Protein AF-A0A1D2RTZ3-F1 (afdb_monomer)

Solvent-accessible surface area (backbone atoms only — not comparable to full-atom values): 9571 Å² total; per-residue (Å²): 126,42,39,32,40,36,34,43,36,70,57,51,52,51,51,52,56,57,44,65,54,88,55,97,66,39,80,35,36,53,31,36,35,37,26,45,77,47,86,47,98,62,50,27,42,38,37,53,75,48,77,46,76,57,56,79,88,31,53,46,87,47,96,88,44,51,57,41,78,30,72,63,42,56,52,51,53,44,52,51,31,48,73,68,62,33,23,44,27,45,35,37,57,49,98,46,76,50,77,42,76,82,49,75,63,55,56,57,52,47,68,64,55,50,68,56,48,38,81,53,28,59,85,38,50,28,32,38,39,37,27,24,77,78,33,64,36,41,35,36,32,35,61,89,77,72,47,78,40,70,47,74,40,79,42,76,46,63,102,79,88,88,82,96,79,89,87,85,136

Radius of gyration: 16.28 Å; Cα contacts (8 Å, |Δi|>4): 328; chains: 1; bounding box: 39×37×52 Å

Nearest PDB structures (foldseek):
  5cw5-assembly2_D  TM=5.870E-01  e=1.177E-06  Camponotus floridanus
  5cw3-assembly1_B  TM=5.572E-01  e=1.108E-06  Camponotus floridanus
  5cw5-assembly2_B  TM=5.490E-01  e=1.330E-06  Camponotus floridanus
  5cw3-assembly1_D  TM=5.905E-01  e=1.615E-05  Camponotus floridanus
  7uu3-assembly1_A  TM=2.946E-01  e=4.537E+00  Macaca mulatta

Secondary structure (DSSP, 8-state):
-EEEEEEEHHHHHHHHHHHT---SS-SS-EEEEEEEEE--SSEEEEEEEEEEEPPGGGBPP-SS-S--B-HHHHHHHHHHHHHH-S-EEEEEE-SSSS-----HHHHHHHHHHGGGGGGT-TTS-EEEEEE-SS-EEEEEE-TTT-SEEE-SEEEEE-S----------

Foldseek 3Di:
DAEEEEEAQVQVVVVVVLQPDDAPAAQTFKWKFWWAWDDDPPYIYTYTDHIGGDDNVQWDHDPVHNTDGHPVRLVVVLVVCLVVLEEMEMEIEDEADDEDDDDPVNVVVCLPRQVVSCVRNVQYKYWYWYHYPYYIWIWIQGNVVRDIDTRPYYDHHYPDDDDDDDDDD

pLDDT: mean 92.85, std 8.81, range [45.38, 98.62]

Mean predicted aligned error: 4.37 Å

Structure (mmCIF, N/CA/C/O backbone):
data_AF-A0A1D2RTZ3-F1
#
_entry.id   AF-A0A1D2RTZ3-F1
#
loop_
_atom_site.group_PDB
_atom_site.id
_atom_site.type_symbol
_atom_site.label_atom_id
_atom_site.label_alt_id
_atom_site.label_comp_id
_atom_site.label_asym_id
_atom_site.label_entity_id
_atom_site.label_seq_id
_atom_site.pdbx_PDB_ins_code
_atom_site.Cartn_x
_atom_site.Cartn_y
_atom_site.Cartn_z
_atom_site.occupancy
_atom_site.B_iso_or_equiv
_atom_site.auth_seq_id
_atom_site.auth_comp_id
_atom_site.auth_asym_id
_atom_site.auth_atom_id
_atom_site.pdbx_PDB_model_num
ATOM 1 N N . MET A 1 1 ? -3.602 9.010 18.315 1.00 81.94 1 MET A N 1
ATOM 2 C CA . MET A 1 1 ? -4.368 7.891 17.727 1.00 81.94 1 MET A CA 1
ATOM 3 C C . MET A 1 1 ? -3.376 6.908 17.139 1.00 81.94 1 MET A C 1
ATOM 5 O O . MET A 1 1 ? -2.560 7.340 16.333 1.00 81.94 1 MET A O 1
ATOM 9 N N . ASN A 1 2 ? -3.434 5.636 17.534 1.00 91.69 2 ASN A N 1
ATOM 10 C CA . ASN A 1 2 ? -2.535 4.600 17.017 1.00 91.69 2 ASN A CA 1
ATOM 11 C C . ASN A 1 2 ? -3.239 3.786 15.929 1.00 91.69 2 ASN A C 1
ATOM 13 O O . ASN A 1 2 ? -4.391 3.393 16.108 1.00 91.69 2 ASN A O 1
ATOM 17 N N . TYR A 1 3 ? -2.542 3.514 14.828 1.00 95.06 3 TYR A N 1
ATOM 18 C CA . TYR A 1 3 ? -3.060 2.708 13.725 1.00 95.06 3 TYR A CA 1
ATOM 19 C C . TYR A 1 3 ? -2.337 1.371 13.680 1.00 95.06 3 TYR A C 1
ATOM 21 O O . TYR A 1 3 ? -1.103 1.324 13.642 1.00 95.06 3 TYR A O 1
ATOM 29 N N . GLN A 1 4 ? -3.117 0.295 13.705 1.00 97.31 4 GLN A N 1
ATOM 30 C CA . GLN A 1 4 ? -2.630 -1.067 13.546 1.00 97.31 4 GLN A CA 1
ATOM 31 C C . GLN A 1 4 ? -3.123 -1.628 12.218 1.00 97.31 4 GLN A C 1
ATOM 33 O O . GLN A 1 4 ? -4.323 -1.606 11.957 1.00 97.31 4 GLN A O 1
ATOM 38 N N . PHE A 1 5 ? -2.215 -2.177 11.421 1.00 98.44 5 PHE A N 1
ATOM 39 C CA . PHE A 1 5 ? -2.544 -2.907 10.206 1.00 98.44 5 PHE A CA 1
ATOM 40 C C . PHE A 1 5 ? -2.523 -4.410 10.480 1.00 98.44 5 PHE A C 1
ATOM 42 O O . PHE A 1 5 ? -1.633 -4.912 11.170 1.00 98.44 5 PHE A O 1
ATOM 49 N N . ARG A 1 6 ? -3.518 -5.130 9.972 1.00 98.06 6 ARG A N 1
ATOM 50 C CA . ARG A 1 6 ? -3.616 -6.586 10.079 1.00 98.06 6 ARG A CA 1
ATOM 51 C C . ARG A 1 6 ? -3.882 -7.185 8.714 1.00 98.06 6 ARG A C 1
ATOM 53 O O . ARG A 1 6 ? -4.720 -6.671 7.978 1.00 98.06 6 ARG A O 1
ATOM 60 N N . ILE A 1 7 ? -3.209 -8.283 8.417 1.00 98.19 7 ILE A N 1
ATOM 61 C CA . ILE A 1 7 ? -3.354 -9.028 7.171 1.00 98.19 7 ILE A CA 1
ATOM 62 C C . ILE A 1 7 ? -3.364 -10.520 7.475 1.00 98.19 7 ILE A C 1
ATOM 64 O O . ILE A 1 7 ? -2.643 -10.970 8.359 1.00 98.19 7 ILE A O 1
ATOM 68 N N . ALA A 1 8 ? -4.216 -11.280 6.793 1.00 96.94 8 ALA A N 1
ATOM 69 C CA . ALA A 1 8 ? -4.179 -12.734 6.889 1.00 96.94 8 ALA A CA 1
ATOM 70 C C . ALA A 1 8 ? -2.899 -13.258 6.225 1.00 96.94 8 ALA A C 1
ATOM 72 O O . ALA A 1 8 ? -2.533 -12.777 5.155 1.00 96.94 8 ALA A O 1
ATOM 73 N N . GLU A 1 9 ? -2.259 -14.264 6.814 1.00 95.69 9 GLU A N 1
ATOM 74 C CA . GLU A 1 9 ? -1.017 -14.849 6.290 1.00 95.69 9 GLU A CA 1
ATOM 75 C C . GLU A 1 9 ? -1.168 -15.324 4.841 1.00 95.69 9 GLU A C 1
ATOM 77 O O . GLU A 1 9 ? -0.311 -15.042 4.012 1.00 95.69 9 GLU A O 1
ATOM 82 N N . GLY A 1 10 ? -2.306 -15.940 4.499 1.00 96.25 10 GLY A N 1
ATOM 83 C CA . GLY A 1 10 ? -2.593 -16.346 3.121 1.00 96.25 10 GLY A CA 1
ATOM 84 C C . GLY A 1 10 ? -2.677 -15.171 2.138 1.00 96.25 10 GLY A C 1
ATOM 85 O O . GLY A 1 10 ? -2.181 -15.274 1.020 1.00 96.25 10 GLY A O 1
ATOM 86 N N . LEU A 1 11 ? -3.246 -14.031 2.557 1.00 97.94 11 LEU A N 1
ATOM 87 C CA . LEU A 1 11 ? -3.282 -12.823 1.725 1.00 97.94 11 LEU A CA 1
ATOM 88 C C . LEU A 1 11 ? -1.887 -12.202 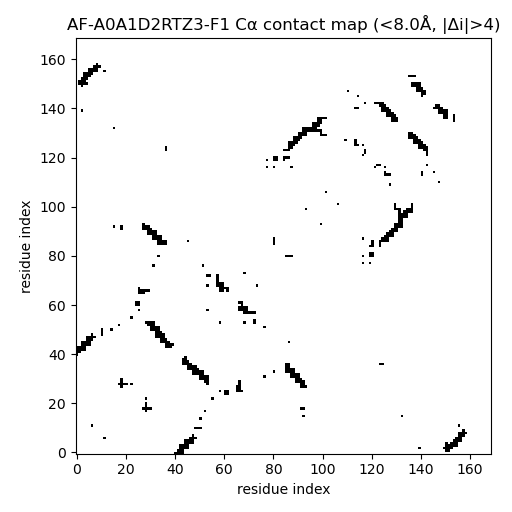1.610 1.00 97.94 11 LEU A C 1
ATOM 90 O O . LEU A 1 11 ? -1.492 -11.801 0.524 1.00 97.94 11 LEU A O 1
ATOM 94 N N . LEU A 1 12 ? -1.121 -12.160 2.703 1.00 98.25 12 LEU A N 1
ATOM 95 C CA . LEU A 1 12 ? 0.255 -11.669 2.680 1.00 98.25 12 LEU A CA 1
ATOM 96 C C . LEU A 1 12 ? 1.131 -12.517 1.745 1.00 98.25 12 LEU A C 1
ATOM 98 O O . LEU A 1 12 ? 1.862 -11.963 0.930 1.00 98.25 12 LEU A O 1
ATOM 102 N N . ALA A 1 13 ? 1.004 -13.844 1.793 1.00 97.56 13 ALA A N 1
ATOM 103 C CA . ALA A 1 13 ? 1.698 -14.751 0.885 1.00 97.56 13 ALA A CA 1
ATOM 104 C C . ALA A 1 13 ? 1.325 -14.496 -0.586 1.00 97.56 13 ALA A C 1
ATOM 106 O O . ALA A 1 13 ? 2.209 -14.465 -1.439 1.00 97.56 13 ALA A O 1
ATOM 107 N N . ALA A 1 14 ? 0.043 -14.248 -0.884 1.00 98.25 14 ALA A N 1
ATOM 108 C CA . ALA A 1 14 ? -0.399 -13.884 -2.232 1.00 98.25 14 ALA A CA 1
ATOM 109 C C . ALA A 1 14 ? 0.200 -12.546 -2.702 1.00 98.25 14 ALA A C 1
ATOM 111 O O . ALA A 1 14 ? 0.642 -12.446 -3.846 1.00 98.25 14 ALA A O 1
ATOM 112 N N . VAL A 1 15 ? 0.284 -11.548 -1.812 1.00 98.44 15 VAL A N 1
ATOM 113 C CA . VAL A 1 15 ? 0.972 -10.277 -2.090 1.00 98.44 15 VAL A CA 1
ATOM 114 C C . VAL A 1 15 ? 2.448 -10.532 -2.401 1.00 98.44 15 VAL A C 1
ATOM 116 O O . VAL A 1 15 ? 2.927 -10.086 -3.436 1.00 98.44 15 VAL A O 1
ATOM 119 N N . HIS A 1 16 ? 3.178 -11.288 -1.574 1.00 98.31 16 HIS A N 1
ATOM 120 C CA . HIS A 1 16 ? 4.588 -11.599 -1.855 1.00 98.31 16 HIS A CA 1
ATOM 121 C C . HIS A 1 16 ? 4.775 -12.345 -3.176 1.00 98.31 16 HIS A C 1
ATOM 123 O O . HIS A 1 16 ? 5.715 -12.038 -3.906 1.00 98.31 16 HIS A O 1
ATOM 129 N N . ALA A 1 17 ? 3.898 -13.304 -3.485 1.00 97.94 17 ALA A N 1
ATOM 130 C CA . ALA A 1 17 ? 3.959 -14.067 -4.725 1.00 97.94 17 ALA A CA 1
ATOM 131 C C . ALA A 1 17 ? 3.790 -13.165 -5.956 1.00 97.94 17 ALA A C 1
ATOM 133 O O . ALA A 1 17 ? 4.555 -13.295 -6.911 1.00 97.94 17 ALA A O 1
ATOM 134 N N . ASP A 1 18 ? 2.841 -12.225 -5.921 1.00 98.06 18 ASP A N 1
ATOM 135 C CA . ASP A 1 18 ? 2.666 -11.261 -7.008 1.00 98.06 18 ASP A CA 1
ATOM 136 C C . ASP A 1 18 ? 3.845 -10.291 -7.115 1.00 98.06 18 ASP A C 1
ATOM 138 O O . ASP A 1 18 ? 4.372 -10.070 -8.206 1.00 98.06 18 ASP A O 1
ATOM 142 N N . LEU A 1 19 ? 4.305 -9.763 -5.978 1.00 97.19 19 LEU A N 1
ATOM 143 C CA . LEU A 1 19 ? 5.401 -8.800 -5.954 1.00 97.19 19 LEU A CA 1
ATOM 144 C C . LEU A 1 19 ? 6.748 -9.410 -6.385 1.00 97.19 19 LEU A C 1
ATOM 146 O O . LEU A 1 19 ? 7.639 -8.681 -6.807 1.00 97.19 19 LEU A O 1
ATOM 150 N N . SER A 1 20 ? 6.896 -10.736 -6.315 1.00 96.12 20 SER A N 1
ATOM 151 C CA . SER A 1 20 ? 8.058 -11.470 -6.838 1.00 96.12 20 SER A CA 1
ATOM 152 C C . SER A 1 20 ? 8.038 -11.674 -8.355 1.00 96.12 20 SER A C 1
ATOM 154 O O . SER A 1 20 ? 9.005 -12.212 -8.897 1.00 96.12 20 SER A O 1
ATOM 156 N N . ARG A 1 21 ? 6.947 -11.343 -9.062 1.00 94.62 21 ARG A N 1
ATOM 157 C CA . ARG A 1 21 ? 6.873 -11.609 -10.504 1.00 94.62 21 ARG A CA 1
ATOM 158 C C . ARG A 1 21 ? 7.924 -10.781 -11.259 1.00 94.62 21 ARG A C 1
ATOM 160 O O . ARG A 1 21 ? 7.985 -9.564 -11.071 1.00 94.62 21 ARG A O 1
ATOM 167 N N . PRO A 1 22 ? 8.691 -11.388 -12.181 1.00 92.88 22 PRO A N 1
ATOM 168 C CA . PRO A 1 22 ? 9.650 -10.651 -12.996 1.00 92.88 22 PRO A CA 1
ATOM 169 C C . PRO A 1 22 ? 8.924 -9.716 -13.965 1.00 92.88 22 PRO A C 1
ATOM 171 O O . PRO A 1 22 ? 7.884 -10.079 -14.523 1.00 92.88 22 PRO A O 1
ATOM 174 N N . HIS A 1 23 ? 9.455 -8.510 -14.158 1.00 92.12 23 HIS A N 1
ATOM 175 C CA . HIS A 1 23 ? 8.975 -7.560 -15.162 1.00 92.12 23 HIS A CA 1
ATOM 176 C C . HIS A 1 23 ? 10.066 -7.284 -16.192 1.00 92.12 23 HIS A C 1
ATOM 178 O O . HIS A 1 23 ? 11.248 -7.380 -15.876 1.00 92.12 23 HIS A O 1
ATOM 184 N N . ALA A 1 24 ? 9.676 -6.907 -17.410 1.00 88.62 24 ALA A N 1
ATOM 185 C CA . ALA A 1 24 ? 10.635 -6.620 -18.477 1.00 88.62 24 ALA A CA 1
ATOM 186 C C . ALA A 1 24 ? 11.523 -5.399 -18.172 1.00 88.62 24 ALA A C 1
ATOM 188 O O . ALA A 1 24 ? 12.687 -5.386 -18.557 1.00 88.62 24 ALA A O 1
ATOM 189 N N . HIS A 1 25 ? 10.976 -4.392 -17.484 1.00 87.56 25 HIS A N 1
ATOM 190 C CA . HIS A 1 25 ? 11.664 -3.119 -17.227 1.00 87.56 25 HIS A CA 1
ATOM 191 C C . HIS A 1 25 ? 11.461 -2.544 -15.817 1.00 87.56 25 HIS A C 1
ATOM 193 O O . HIS A 1 25 ? 12.100 -1.559 -15.473 1.00 87.56 25 HIS A O 1
ATOM 199 N N . ALA A 1 26 ? 10.557 -3.106 -15.007 1.00 89.50 26 ALA A N 1
ATOM 200 C CA . ALA A 1 26 ? 10.342 -2.631 -13.640 1.00 89.50 26 ALA A CA 1
ATOM 201 C C . ALA A 1 26 ? 11.178 -3.491 -12.688 1.00 89.50 26 ALA A C 1
ATOM 203 O O . ALA A 1 26 ? 11.049 -4.717 -12.688 1.00 89.50 26 ALA A O 1
ATOM 204 N N . TYR A 1 27 ? 12.035 -2.848 -11.901 1.00 86.00 27 TYR A N 1
ATOM 205 C CA . TYR A 1 27 ? 12.872 -3.515 -10.904 1.00 86.00 27 TYR A CA 1
ATOM 206 C C . TYR A 1 27 ? 12.069 -3.943 -9.675 1.00 86.00 27 TYR A C 1
ATOM 208 O O . TYR A 1 27 ? 12.409 -4.925 -9.024 1.00 86.00 27 TYR A O 1
ATOM 216 N N . GLU A 1 28 ? 10.986 -3.227 -9.380 1.00 90.62 28 GLU A N 1
ATOM 217 C CA . GLU A 1 28 ? 10.046 -3.550 -8.317 1.00 90.62 28 GLU A CA 1
ATOM 218 C C . GLU A 1 28 ? 8.647 -3.769 -8.893 1.00 90.62 28 GLU A C 1
ATOM 220 O O . GLU A 1 28 ? 8.256 -3.197 -9.915 1.00 90.62 28 GLU A O 1
ATOM 225 N N . ARG A 1 29 ? 7.855 -4.585 -8.200 1.00 95.00 29 ARG A N 1
ATOM 226 C CA . ARG A 1 29 ? 6.415 -4.682 -8.437 1.00 95.00 29 ARG A CA 1
ATOM 227 C C . ARG A 1 29 ? 5.657 -3.925 -7.372 1.00 95.00 29 ARG A C 1
ATOM 229 O O . ARG A 1 29 ? 6.124 -3.757 -6.244 1.00 95.00 29 ARG A O 1
ATOM 236 N N . VAL A 1 30 ? 4.463 -3.493 -7.749 1.00 97.06 30 VAL A N 1
ATOM 237 C CA . VAL A 1 30 ? 3.570 -2.731 -6.890 1.00 97.06 30 VAL A CA 1
ATOM 238 C C . VAL A 1 30 ? 2.136 -3.237 -7.004 1.00 97.06 30 VAL A C 1
ATOM 240 O O . VAL A 1 30 ? 1.728 -3.829 -8.005 1.00 97.06 30 VAL A O 1
ATOM 243 N N . GLY A 1 31 ? 1.347 -2.977 -5.970 1.00 97.94 31 GLY A N 1
ATOM 244 C CA . GLY A 1 31 ? -0.075 -3.289 -5.950 1.00 97.94 31 GLY A CA 1
ATOM 245 C C . GLY A 1 31 ? -0.834 -2.472 -4.918 1.00 97.94 31 GLY A C 1
ATOM 246 O O . GLY A 1 31 ? -0.293 -1.578 -4.266 1.00 97.94 31 GLY A O 1
ATOM 247 N N . PHE A 1 32 ? -2.108 -2.804 -4.752 1.00 98.44 32 PHE A N 1
ATOM 248 C CA . PHE A 1 32 ? -3.006 -2.144 -3.816 1.00 98.44 32 PHE A CA 1
ATOM 249 C C . PHE A 1 32 ? -3.694 -3.166 -2.922 1.00 98.44 32 PHE A C 1
ATOM 251 O O . PHE A 1 32 ? -4.320 -4.107 -3.395 1.00 98.44 32 PHE A O 1
ATOM 258 N N . ILE A 1 33 ? -3.617 -2.959 -1.612 1.00 98.56 33 ILE A N 1
ATOM 259 C CA . ILE A 1 33 ? -4.358 -3.739 -0.626 1.00 98.56 33 ILE A CA 1
ATOM 260 C C . ILE A 1 33 ? -5.621 -2.966 -0.268 1.00 98.56 33 ILE A C 1
ATOM 262 O O . ILE A 1 33 ? -5.553 -1.841 0.235 1.00 98.56 33 ILE A O 1
ATOM 266 N N . HIS A 1 34 ? -6.777 -3.571 -0.512 1.00 98.06 34 HIS A N 1
ATOM 267 C CA . HIS A 1 34 ? -8.068 -3.041 -0.094 1.00 98.06 34 HIS A CA 1
ATOM 268 C C . HIS A 1 34 ? -8.368 -3.496 1.328 1.00 98.06 34 HIS A C 1
ATOM 270 O O . HIS A 1 34 ? -8.224 -4.675 1.660 1.00 98.06 34 HIS A O 1
ATOM 276 N N . CYS A 1 35 ? -8.799 -2.567 2.181 1.00 98.25 35 CYS A N 1
ATOM 277 C CA . CYS A 1 35 ? -8.980 -2.854 3.600 1.00 98.25 35 CYS A CA 1
ATOM 278 C C . CYS A 1 35 ? -10.345 -2.393 4.124 1.00 98.25 35 CYS A C 1
ATOM 280 O O . CYS A 1 35 ? -11.087 -1.647 3.484 1.00 98.25 35 CYS A O 1
ATOM 282 N N . ARG A 1 36 ? -10.642 -2.792 5.364 1.00 97.31 36 ARG A N 1
ATOM 283 C CA . ARG A 1 36 ? -11.678 -2.189 6.214 1.00 97.31 36 ARG A CA 1
ATOM 284 C C . ARG A 1 36 ? -11.051 -1.411 7.348 1.00 97.31 36 ARG A C 1
ATOM 286 O O . ARG A 1 36 ? -9.915 -1.665 7.743 1.00 97.31 36 ARG A O 1
ATOM 293 N N . PHE A 1 37 ? -11.831 -0.479 7.878 1.00 96.75 37 PHE A N 1
ATOM 294 C CA . PHE A 1 37 ? -11.427 0.378 8.975 1.00 96.75 37 PHE A CA 1
ATOM 295 C C . PHE A 1 37 ? -12.353 0.200 10.174 1.00 96.75 37 PHE A C 1
ATOM 297 O O . PHE A 1 37 ? -13.565 0.363 10.055 1.00 96.75 37 PHE A O 1
ATOM 304 N N . GLY A 1 38 ? -11.768 -0.110 11.327 1.00 95.62 38 GLY A N 1
ATOM 305 C CA . GLY A 1 38 ? -12.429 -0.068 12.625 1.00 95.62 38 GLY A CA 1
ATOM 306 C C . GLY A 1 38 ? -11.846 1.066 13.459 1.00 95.62 38 GLY A C 1
ATOM 307 O O . GLY A 1 38 ? -10.668 1.023 13.821 1.00 95.62 38 GLY A O 1
ATOM 308 N N . ALA A 1 39 ? -12.659 2.074 13.763 1.00 93.38 39 ALA A N 1
ATOM 309 C CA . ALA A 1 39 ? -12.266 3.165 14.645 1.00 93.38 39 ALA A CA 1
ATOM 310 C C . ALA A 1 39 ? -12.400 2.745 16.116 1.00 93.38 39 ALA A C 1
ATOM 312 O O . ALA A 1 39 ? -13.382 2.115 16.503 1.00 93.38 39 ALA A O 1
ATOM 313 N N . GLY A 1 40 ? -11.435 3.141 16.941 1.00 91.50 40 GLY A N 1
ATOM 314 C CA . GLY A 1 40 ? -11.499 2.998 18.394 1.00 91.50 40 GLY A CA 1
ATOM 315 C C . GLY A 1 40 ? -10.948 4.245 19.089 1.00 91.50 40 GLY A C 1
ATOM 316 O O . GLY A 1 40 ? -10.248 5.030 18.450 1.00 91.50 40 GLY A O 1
ATOM 317 N N . PRO A 1 41 ? -11.233 4.453 20.387 1.00 87.12 41 PRO A N 1
ATOM 318 C CA . PRO A 1 41 ? -10.888 5.689 21.100 1.00 87.12 41 PRO A CA 1
ATOM 319 C C . PRO A 1 41 ? -9.374 5.944 21.197 1.00 87.12 41 PRO A C 1
ATOM 321 O O . PRO A 1 41 ? -8.929 7.088 21.124 1.00 87.12 41 PRO A O 1
ATOM 324 N N . HIS A 1 42 ? -8.567 4.883 21.305 1.00 88.00 42 HIS A N 1
ATOM 325 C CA . HIS A 1 42 ? -7.104 4.984 21.429 1.00 88.00 42 HIS A CA 1
ATOM 326 C C . HIS A 1 42 ? -6.343 4.267 20.306 1.00 88.00 42 HIS A C 1
ATOM 328 O O . HIS A 1 42 ? -5.224 4.657 19.954 1.00 88.00 42 HIS A O 1
ATOM 334 N N . ARG A 1 43 ? -6.956 3.230 19.729 1.00 91.94 43 ARG A N 1
ATOM 335 C CA . ARG A 1 43 ? -6.386 2.396 18.674 1.00 91.94 43 ARG A CA 1
ATOM 336 C C . ARG A 1 43 ? -7.435 2.158 17.603 1.00 91.94 43 ARG A C 1
ATOM 338 O O . ARG A 1 43 ? -8.534 1.712 17.913 1.00 91.94 43 ARG A O 1
ATOM 345 N N . SER A 1 44 ? -7.059 2.415 16.361 1.00 95.06 44 SER A N 1
ATOM 346 C CA . SER A 1 44 ? -7.846 2.056 15.190 1.00 95.06 44 SER A CA 1
ATOM 347 C C . SER A 1 44 ? -7.170 0.916 14.435 1.00 95.06 44 SER A C 1
ATOM 349 O O . SER A 1 44 ? -5.940 0.812 14.410 1.00 95.06 44 SER A O 1
ATOM 351 N N . VAL A 1 45 ? -7.978 0.048 13.835 1.00 97.06 45 VAL A N 1
ATOM 352 C CA . VAL A 1 45 ? -7.516 -1.146 13.124 1.00 97.06 45 VAL A CA 1
ATOM 353 C C . VAL A 1 45 ? -7.840 -1.012 11.643 1.00 97.06 45 VAL A C 1
ATOM 355 O O . VAL A 1 45 ? -8.961 -0.676 11.264 1.00 97.06 45 VAL A O 1
ATOM 358 N N . ILE A 1 46 ? -6.844 -1.294 10.813 1.00 98.12 46 ILE A N 1
ATOM 359 C CA . ILE A 1 46 ? -6.942 -1.413 9.364 1.00 98.12 46 ILE A CA 1
ATOM 360 C C . ILE A 1 46 ? -6.766 -2.892 9.046 1.00 98.12 46 ILE A C 1
ATOM 362 O O . ILE A 1 46 ? -5.718 -3.467 9.333 1.00 98.12 46 ILE A O 1
ATOM 366 N N . LEU A 1 47 ? -7.806 -3.516 8.507 1.00 98.00 47 LEU A N 1
ATOM 367 C CA . LEU A 1 47 ? -7.822 -4.944 8.210 1.00 98.00 47 LEU A CA 1
ATOM 368 C C . LEU A 1 47 ? -7.787 -5.152 6.700 1.00 98.00 47 LEU A C 1
ATOM 370 O O . LEU A 1 47 ? -8.768 -4.826 6.030 1.00 98.00 47 LEU A O 1
ATOM 374 N N . ALA A 1 48 ? -6.682 -5.682 6.180 1.00 98.31 48 ALA A N 1
ATOM 375 C CA . ALA A 1 48 ? -6.562 -6.083 4.784 1.00 98.31 48 ALA A CA 1
ATOM 376 C C . ALA A 1 48 ? -7.623 -7.138 4.441 1.00 98.31 48 ALA A C 1
ATOM 378 O O . ALA A 1 48 ? -7.819 -8.092 5.197 1.00 98.31 48 ALA A O 1
ATOM 379 N N . GLN A 1 49 ? -8.313 -6.944 3.321 1.00 96.75 49 GLN A N 1
ATOM 380 C CA . GLN A 1 49 ? -9.369 -7.835 2.842 1.00 96.75 49 GLN A CA 1
ATOM 381 C C . GLN A 1 49 ? -9.035 -8.468 1.503 1.00 96.75 49 GLN A C 1
ATOM 383 O O . GLN A 1 49 ? -9.362 -9.631 1.296 1.00 96.75 49 GLN A O 1
ATOM 388 N N . ASP A 1 50 ? -8.427 -7.695 0.608 1.00 97.06 50 ASP A N 1
ATOM 389 C CA . ASP A 1 50 ? -8.183 -8.115 -0.764 1.00 97.06 50 ASP A CA 1
ATOM 390 C C . ASP A 1 50 ? -6.942 -7.419 -1.328 1.00 97.06 50 ASP A C 1
ATOM 392 O O . ASP A 1 50 ? -6.487 -6.404 -0.786 1.00 97.06 50 ASP A O 1
ATOM 396 N N . TYR A 1 51 ? -6.405 -7.963 -2.412 1.00 98.06 51 TYR A N 1
ATOM 397 C CA . TYR A 1 51 ? -5.228 -7.459 -3.099 1.00 98.06 51 TYR A CA 1
ATOM 398 C C . TYR A 1 51 ? -5.485 -7.317 -4.599 1.00 98.06 51 TYR A C 1
ATOM 400 O O . TYR A 1 51 ? -5.909 -8.254 -5.269 1.00 98.06 51 TYR A O 1
ATOM 408 N N . ALA A 1 52 ? -5.169 -6.141 -5.130 1.00 97.31 52 ALA A N 1
ATOM 409 C CA . ALA A 1 52 ? -5.189 -5.840 -6.548 1.00 97.31 52 ALA A CA 1
ATOM 410 C C . ALA A 1 52 ? -3.756 -5.617 -7.045 1.00 97.31 52 ALA A C 1
ATOM 412 O O . ALA A 1 52 ? -3.104 -4.636 -6.677 1.00 97.31 52 ALA A O 1
ATOM 413 N N . SER A 1 53 ? -3.280 -6.523 -7.897 1.00 97.38 53 SER A N 1
ATOM 414 C CA . SER A 1 53 ? -2.018 -6.346 -8.617 1.00 97.38 53 SER A CA 1
ATOM 415 C C . SER A 1 53 ? -2.138 -5.233 -9.660 1.00 97.38 53 SER A C 1
ATOM 417 O O . SER A 1 53 ? -3.204 -5.044 -10.256 1.00 97.38 53 SER A O 1
ATOM 419 N N . VAL A 1 54 ? -1.045 -4.509 -9.910 1.00 97.19 54 VAL A N 1
ATOM 420 C CA . VAL A 1 54 ? -0.940 -3.642 -11.089 1.00 97.19 54 VAL A CA 1
ATOM 421 C C . VAL A 1 54 ? -0.579 -4.498 -12.302 1.00 97.19 54 VAL A C 1
ATOM 423 O O . VAL A 1 54 ? 0.373 -5.281 -12.264 1.00 97.19 54 VAL A O 1
ATOM 426 N N . ALA A 1 55 ? -1.349 -4.354 -13.382 1.00 95.38 55 ALA A N 1
ATOM 427 C CA . ALA A 1 55 ? -1.110 -5.082 -14.620 1.00 95.38 55 ALA A CA 1
ATOM 428 C C . ALA A 1 55 ? 0.214 -4.653 -15.265 1.00 95.38 55 ALA A C 1
ATOM 430 O O . ALA A 1 55 ? 0.561 -3.478 -15.250 1.00 95.38 55 ALA A O 1
ATOM 431 N N . ASP A 1 56 ? 0.917 -5.595 -15.888 1.00 94.44 56 ASP A N 1
ATOM 432 C CA . ASP A 1 56 ? 2.222 -5.378 -16.529 1.00 94.44 56 ASP A CA 1
ATOM 433 C C . ASP A 1 56 ? 2.176 -4.242 -17.572 1.00 94.44 56 ASP A C 1
ATOM 435 O O . ASP A 1 56 ? 3.071 -3.406 -17.641 1.00 94.44 56 ASP A O 1
ATOM 439 N N . ALA A 1 57 ? 1.072 -4.139 -18.319 1.00 95.31 57 ALA A N 1
ATOM 440 C CA . ALA A 1 57 ? 0.854 -3.077 -19.304 1.00 95.31 57 ALA A CA 1
ATOM 441 C C . ALA A 1 57 ? 0.647 -1.675 -18.695 1.00 95.31 57 ALA A C 1
ATOM 443 O O . ALA A 1 57 ? 0.697 -0.684 -19.420 1.00 95.31 57 ALA A O 1
ATOM 444 N N . ASP A 1 58 ? 0.396 -1.588 -17.388 1.00 96.12 58 ASP A N 1
ATOM 445 C CA . ASP A 1 58 ? 0.192 -0.327 -16.677 1.00 96.12 58 ASP A CA 1
ATOM 446 C C . ASP A 1 58 ? 1.469 0.168 -15.974 1.00 96.12 58 ASP A C 1
ATOM 448 O O . ASP A 1 58 ? 1.410 1.162 -15.247 1.00 96.12 58 ASP A O 1
ATOM 452 N N . TYR A 1 59 ? 2.616 -0.486 -16.179 1.00 95.44 59 TYR A N 1
ATOM 453 C CA . TYR A 1 59 ? 3.923 0.044 -15.789 1.00 95.44 59 TYR A CA 1
ATOM 454 C C . TYR A 1 59 ? 4.485 0.939 -16.895 1.00 95.44 59 TYR A C 1
ATOM 456 O O . TYR A 1 59 ? 4.314 0.673 -18.085 1.00 95.44 59 TYR A O 1
ATOM 464 N N . LEU A 1 60 ? 5.155 2.016 -16.492 1.00 94.00 60 LEU A N 1
ATOM 465 C CA . LEU A 1 60 ? 5.910 2.883 -17.388 1.00 94.00 60 LEU A CA 1
ATOM 466 C C . LEU A 1 60 ? 7.405 2.598 -17.240 1.00 94.00 60 LEU A C 1
ATOM 468 O O . LEU A 1 60 ? 7.899 2.403 -16.127 1.00 94.00 60 LEU A O 1
ATOM 472 N N . GLU A 1 61 ? 8.125 2.634 -18.358 1.00 91.44 61 GLU A N 1
ATOM 473 C CA . GLU A 1 61 ? 9.583 2.546 -18.365 1.00 91.44 61 GLU A CA 1
ATOM 474 C C . GLU A 1 61 ? 10.200 3.766 -17.673 1.00 91.44 61 GLU A C 1
ATOM 476 O O . GLU A 1 61 ? 9.802 4.912 -17.902 1.00 91.44 61 GLU A O 1
ATOM 481 N N . SER A 1 62 ? 11.178 3.518 -16.805 1.00 89.44 62 SER A N 1
ATOM 482 C CA . SER A 1 62 ? 11.948 4.560 -16.137 1.00 89.44 62 SER A CA 1
ATOM 483 C C . SER A 1 62 ? 13.298 4.005 -15.708 1.00 89.44 62 SER A C 1
ATOM 485 O O . SER A 1 62 ? 13.363 2.979 -15.040 1.00 89.44 62 SER A O 1
ATOM 487 N N . GLU A 1 63 ? 14.373 4.707 -16.053 1.00 84.38 63 GLU A N 1
ATOM 488 C CA . GLU A 1 63 ? 15.727 4.365 -15.596 1.00 84.38 63 GLU A CA 1
ATOM 489 C C . GLU A 1 63 ? 16.020 4.899 -14.181 1.00 84.38 63 GLU A C 1
ATOM 491 O O . GLU A 1 63 ? 16.980 4.484 -13.538 1.00 84.38 63 GLU A O 1
ATOM 496 N N . GLU A 1 64 ? 15.192 5.818 -13.673 1.00 83.75 64 GLU A N 1
ATOM 497 C CA . GLU A 1 64 ? 15.416 6.507 -12.394 1.00 83.75 64 GLU A CA 1
ATOM 498 C C . GLU A 1 64 ? 14.668 5.867 -11.215 1.00 83.75 64 GLU A C 1
ATOM 500 O O . GLU A 1 64 ? 14.962 6.156 -10.053 1.00 83.75 64 GLU A O 1
ATOM 505 N N . MET A 1 65 ? 13.661 5.040 -11.498 1.00 86.25 65 MET A N 1
ATOM 506 C CA . MET A 1 65 ? 12.664 4.597 -10.526 1.00 86.25 65 MET A CA 1
ATOM 507 C C . MET A 1 65 ? 12.472 3.083 -10.614 1.00 86.25 65 MET A C 1
ATOM 509 O O . MET A 1 65 ? 12.287 2.547 -11.701 1.00 86.25 65 MET A O 1
ATOM 513 N N . GLY A 1 66 ? 12.436 2.399 -9.465 1.00 83.81 66 GLY A N 1
ATOM 514 C CA . GLY A 1 66 ? 12.251 0.942 -9.417 1.00 83.81 66 GLY A CA 1
ATOM 515 C C . GLY A 1 66 ? 10.919 0.472 -10.011 1.00 83.81 66 GLY A C 1
ATOM 516 O O . GLY A 1 66 ? 10.854 -0.588 -10.629 1.00 83.81 66 GLY A O 1
ATOM 517 N N . ALA A 1 67 ? 9.873 1.289 -9.886 1.00 91.44 67 ALA A N 1
ATOM 518 C CA . ALA A 1 67 ? 8.591 1.095 -10.546 1.00 91.44 67 ALA A CA 1
ATOM 519 C C . ALA A 1 67 ? 7.895 2.442 -10.768 1.00 91.44 67 ALA A C 1
ATOM 521 O O . ALA A 1 67 ? 7.895 3.307 -9.888 1.00 91.44 67 ALA A O 1
ATOM 522 N N . VAL A 1 68 ? 7.244 2.603 -11.921 1.00 92.94 68 VAL A N 1
ATOM 523 C CA . VAL A 1 68 ? 6.381 3.754 -12.203 1.00 92.94 68 VAL A CA 1
ATOM 524 C C . VAL A 1 68 ? 5.022 3.250 -12.658 1.00 92.94 68 VAL A C 1
ATOM 526 O O . VAL A 1 68 ? 4.903 2.581 -13.679 1.00 92.94 68 VAL A O 1
ATOM 529 N N . MET A 1 69 ? 3.985 3.588 -11.894 1.00 94.06 69 MET A N 1
ATOM 530 C CA . MET A 1 69 ? 2.607 3.286 -12.267 1.00 94.06 69 MET A CA 1
ATOM 531 C C . MET A 1 69 ? 2.101 4.287 -13.301 1.00 94.06 69 MET A C 1
ATOM 533 O O . MET A 1 69 ? 2.137 5.501 -13.085 1.00 94.06 69 MET A O 1
ATOM 537 N N . GLY A 1 70 ? 1.547 3.772 -14.389 1.00 92.69 70 GLY A N 1
ATOM 538 C CA . GLY A 1 70 ? 0.785 4.547 -15.348 1.00 92.69 70 GLY A CA 1
ATOM 539 C C . GLY A 1 70 ? -0.547 5.051 -14.771 1.00 92.69 70 GLY A C 1
ATOM 540 O O . GLY A 1 70 ? -1.053 4.551 -13.758 1.00 92.69 70 GLY A O 1
ATOM 541 N N . PRO A 1 71 ? -1.181 6.032 -15.434 1.00 94.12 71 PRO A N 1
ATOM 542 C CA . PRO A 1 71 ? -2.436 6.626 -14.970 1.00 94.12 71 PRO A CA 1
ATOM 543 C C . PRO A 1 71 ? -3.592 5.615 -14.897 1.00 94.12 71 PRO A C 1
ATOM 545 O O . PRO A 1 71 ? -4.490 5.759 -14.065 1.00 94.12 71 PRO A O 1
ATOM 548 N N . THR A 1 72 ? -3.570 4.574 -15.736 1.00 96.25 72 THR A N 1
ATOM 549 C CA . THR A 1 72 ? -4.568 3.497 -15.723 1.00 96.25 72 THR A CA 1
ATOM 550 C C . THR A 1 72 ? -4.567 2.737 -14.398 1.00 96.25 72 THR A C 1
ATOM 552 O O . THR A 1 72 ? -5.646 2.545 -13.834 1.00 96.25 72 THR A O 1
ATOM 555 N N . ALA A 1 73 ? -3.393 2.399 -13.851 1.00 95.75 73 ALA A N 1
ATOM 556 C CA . ALA A 1 73 ? -3.274 1.712 -12.564 1.00 95.75 73 ALA A CA 1
ATOM 557 C C . ALA A 1 73 ? -3.914 2.523 -11.426 1.00 95.75 73 ALA A C 1
ATOM 559 O O . ALA A 1 73 ? -4.756 2.012 -10.685 1.00 95.75 73 ALA A O 1
ATOM 560 N N . ILE A 1 74 ? -3.594 3.821 -11.337 1.00 95.19 74 ILE A N 1
ATOM 561 C CA . ILE A 1 74 ? -4.172 4.720 -10.324 1.00 95.19 74 ILE A CA 1
ATOM 562 C C . ILE A 1 74 ? -5.689 4.849 -10.495 1.00 95.19 74 ILE A C 1
ATOM 564 O O . ILE A 1 74 ? -6.436 4.784 -9.516 1.00 95.19 74 ILE A O 1
ATOM 568 N N . ARG A 1 75 ? -6.174 4.993 -11.734 1.00 96.50 75 ARG A N 1
ATOM 569 C CA . ARG A 1 75 ? -7.612 5.068 -12.028 1.00 96.50 75 ARG A CA 1
ATOM 570 C C . ARG A 1 75 ? -8.344 3.800 -11.585 1.00 96.50 75 ARG A C 1
ATOM 572 O O . ARG A 1 75 ? -9.420 3.903 -10.996 1.00 96.50 75 ARG A O 1
ATOM 579 N N . LEU A 1 76 ? -7.790 2.620 -11.862 1.00 96.62 76 LEU A N 1
ATOM 580 C CA . LEU A 1 76 ? -8.375 1.343 -11.451 1.00 96.62 76 LEU A CA 1
ATOM 581 C C . LEU A 1 76 ? -8.394 1.203 -9.923 1.00 96.62 76 LEU A C 1
ATOM 583 O O . LEU A 1 76 ? -9.423 0.819 -9.366 1.00 96.62 76 LEU A O 1
ATOM 587 N N . ALA A 1 77 ? -7.323 1.613 -9.239 1.00 96.56 77 ALA A N 1
ATOM 588 C CA . ALA A 1 77 ? -7.282 1.648 -7.779 1.00 96.56 77 ALA A CA 1
ATOM 589 C C . ALA A 1 77 ? -8.359 2.582 -7.195 1.00 96.56 77 ALA A C 1
ATOM 591 O O . ALA A 1 77 ? -9.100 2.191 -6.291 1.00 96.56 77 ALA A O 1
ATOM 592 N N . LEU A 1 78 ? -8.514 3.794 -7.746 1.00 97.06 78 LEU A N 1
ATOM 593 C CA . LEU A 1 78 ? -9.572 4.737 -7.357 1.00 97.06 78 LEU A CA 1
ATOM 594 C C . LEU A 1 78 ? -10.972 4.154 -7.591 1.00 97.06 78 LEU A C 1
ATOM 596 O O . LEU A 1 78 ? -11.845 4.278 -6.733 1.00 97.06 78 LEU A O 1
ATOM 600 N N . GLN A 1 79 ? -11.190 3.487 -8.725 1.00 96.69 79 GLN A N 1
ATOM 601 C CA . GLN A 1 79 ? -12.461 2.840 -9.051 1.00 96.69 79 GLN A CA 1
ATOM 602 C C . GLN A 1 79 ? -12.795 1.705 -8.072 1.00 96.69 79 GLN A C 1
ATOM 604 O O . GLN A 1 79 ? -13.950 1.565 -7.663 1.00 96.69 79 GLN A O 1
ATOM 609 N N . ALA A 1 80 ? -11.803 0.911 -7.667 1.00 94.69 80 ALA A N 1
ATOM 610 C CA . ALA A 1 80 ? -11.984 -0.128 -6.661 1.00 94.69 80 ALA A CA 1
ATOM 611 C C . ALA A 1 80 ? -12.334 0.478 -5.291 1.00 94.69 80 ALA A C 1
ATOM 613 O O . ALA A 1 80 ? -13.311 0.066 -4.663 1.00 94.69 80 ALA A O 1
ATOM 614 N N . VAL A 1 81 ? -11.632 1.533 -4.862 1.00 96.12 81 VAL A N 1
ATOM 615 C CA . VAL A 1 81 ? -11.969 2.263 -3.625 1.00 96.12 81 VAL A CA 1
ATOM 616 C C . VAL A 1 81 ? -13.383 2.833 -3.676 1.00 96.12 81 VAL A C 1
ATOM 618 O O . VAL A 1 81 ? -14.131 2.687 -2.709 1.00 96.12 81 VAL A O 1
ATOM 621 N N . TYR A 1 82 ? -13.781 3.424 -4.803 1.00 95.81 82 TYR A N 1
ATOM 622 C CA . TYR A 1 82 ? -15.131 3.949 -4.997 1.00 95.81 82 TYR A CA 1
ATOM 623 C C . TYR A 1 82 ? -16.206 2.867 -4.814 1.00 95.81 82 TYR A C 1
ATOM 625 O O . TYR A 1 82 ? -17.242 3.126 -4.205 1.00 95.81 82 TYR A O 1
ATOM 633 N N . ARG A 1 83 ? -15.956 1.639 -5.279 1.00 93.88 83 ARG A N 1
ATOM 634 C CA . ARG A 1 83 ? -16.888 0.511 -5.117 1.00 93.88 83 ARG A CA 1
ATOM 635 C C . ARG A 1 83 ? -16.937 -0.021 -3.686 1.00 93.88 83 ARG A C 1
ATOM 637 O O . ARG A 1 83 ? -18.018 -0.298 -3.178 1.00 93.88 83 ARG A O 1
ATOM 644 N N . HIS A 1 84 ? -15.785 -0.181 -3.036 1.00 89.81 84 HIS A N 1
ATOM 645 C CA . HIS A 1 84 ? -15.701 -0.841 -1.726 1.00 89.81 84 HIS A CA 1
ATOM 646 C C . HIS A 1 84 ? -15.885 0.107 -0.534 1.00 89.81 84 HIS A C 1
ATOM 648 O O . HIS A 1 84 ? -16.192 -0.361 0.569 1.00 89.81 84 HIS A O 1
ATOM 654 N N . GLN A 1 85 ? -15.719 1.417 -0.755 1.00 93.25 85 GLN A N 1
ATOM 655 C CA . GLN A 1 85 ? -15.844 2.477 0.249 1.00 93.25 85 GLN A CA 1
ATOM 656 C C . GLN A 1 85 ? -14.991 2.197 1.503 1.00 93.25 85 GLN A C 1
ATOM 658 O O . GLN A 1 85 ? -15.467 2.272 2.636 1.00 93.25 85 GLN A O 1
ATOM 663 N N . GLY A 1 86 ? -13.721 1.831 1.301 1.00 95.94 86 GLY A N 1
ATOM 664 C CA . GLY A 1 86 ? -12.782 1.475 2.370 1.00 95.94 86 GLY A CA 1
ATOM 665 C C . GLY A 1 86 ? -11.370 2.027 2.147 1.00 95.94 86 GLY A C 1
ATOM 666 O O . GLY A 1 86 ? -11.084 2.570 1.076 1.00 95.94 86 GLY A O 1
ATOM 667 N N . PRO A 1 87 ? -10.479 1.910 3.150 1.00 97.56 87 PRO A N 1
ATOM 668 C CA . PRO A 1 87 ? -9.060 2.193 2.979 1.00 97.56 87 PRO A CA 1
ATOM 669 C C . PRO A 1 87 ? -8.433 1.444 1.805 1.00 97.56 87 PRO A C 1
ATOM 671 O O . PRO A 1 87 ? -8.829 0.325 1.470 1.00 97.56 87 PRO A O 1
ATOM 674 N N . VAL A 1 88 ? -7.371 2.032 1.267 1.00 98.19 88 VAL A N 1
ATOM 675 C CA . VAL A 1 88 ? -6.473 1.361 0.329 1.00 98.19 88 VAL A CA 1
ATOM 676 C C . VAL A 1 88 ? -5.040 1.666 0.715 1.00 98.19 88 VAL A C 1
ATOM 678 O O . VAL A 1 88 ? -4.741 2.778 1.164 1.00 98.19 88 VAL A O 1
ATOM 681 N N . PHE A 1 89 ? -4.186 0.661 0.580 1.00 98.56 89 PHE A N 1
ATOM 682 C CA . PHE A 1 89 ? -2.764 0.750 0.850 1.00 98.56 89 PHE A CA 1
ATOM 683 C C . PHE A 1 89 ? -1.990 0.380 -0.406 1.00 98.56 89 PHE A C 1
ATOM 685 O O . PHE A 1 89 ? -2.091 -0.752 -0.866 1.00 98.56 89 PHE A O 1
ATOM 692 N N . HIS A 1 90 ? -1.224 1.317 -0.958 1.00 98.56 90 HIS A N 1
ATOM 693 C CA . HIS A 1 90 ? -0.245 0.978 -1.990 1.00 98.56 90 HIS A CA 1
ATOM 694 C C . HIS A 1 90 ? 0.880 0.155 -1.357 1.00 98.56 90 HIS A C 1
ATOM 696 O O . HIS A 1 90 ? 1.376 0.527 -0.293 1.00 98.56 90 HIS A O 1
ATOM 702 N N . VAL A 1 91 ? 1.273 -0.947 -1.984 1.00 98.62 91 VAL A N 1
ATOM 703 C CA . VAL A 1 91 ? 2.290 -1.855 -1.456 1.00 98.62 91 VAL A CA 1
ATOM 704 C C . VAL A 1 91 ? 3.336 -2.186 -2.507 1.00 98.62 91 VAL A C 1
ATOM 706 O O . VAL A 1 91 ? 2.997 -2.430 -3.663 1.00 98.62 91 VAL A O 1
ATOM 709 N N . HIS A 1 92 ? 4.591 -2.232 -2.080 1.00 97.69 92 HIS A N 1
ATOM 710 C CA . HIS A 1 92 ? 5.724 -2.752 -2.842 1.00 97.69 92 HIS A CA 1
ATOM 711 C C . HIS A 1 92 ? 6.701 -3.469 -1.908 1.00 97.69 92 HIS A C 1
ATOM 713 O O . HIS A 1 92 ? 6.498 -3.477 -0.687 1.00 97.69 92 HIS A O 1
ATOM 719 N N . ARG A 1 93 ? 7.728 -4.113 -2.468 1.00 96.44 93 ARG A N 1
ATOM 720 C CA . ARG A 1 93 ? 8.719 -4.873 -1.699 1.00 96.44 93 ARG A CA 1
ATOM 721 C C . ARG A 1 93 ? 10.140 -4.442 -2.044 1.00 96.44 93 ARG A C 1
ATOM 723 O O . ARG A 1 93 ? 10.465 -4.317 -3.217 1.00 96.44 93 ARG A O 1
ATOM 730 N N . HIS A 1 94 ? 10.976 -4.297 -1.021 1.00 95.12 94 HIS A N 1
ATOM 731 C CA . HIS A 1 94 ? 12.430 -4.205 -1.148 1.00 95.12 94 HIS A CA 1
ATOM 732 C C . HIS A 1 94 ? 13.049 -5.591 -0.954 1.00 95.12 94 HIS A C 1
ATOM 734 O O . HIS A 1 94 ? 12.648 -6.335 -0.059 1.00 95.12 94 HIS A O 1
ATOM 740 N N . ASP A 1 95 ? 13.998 -5.959 -1.811 1.00 93.06 95 ASP A N 1
ATOM 741 C CA . ASP A 1 95 ? 14.519 -7.330 -1.903 1.00 93.06 95 ASP A CA 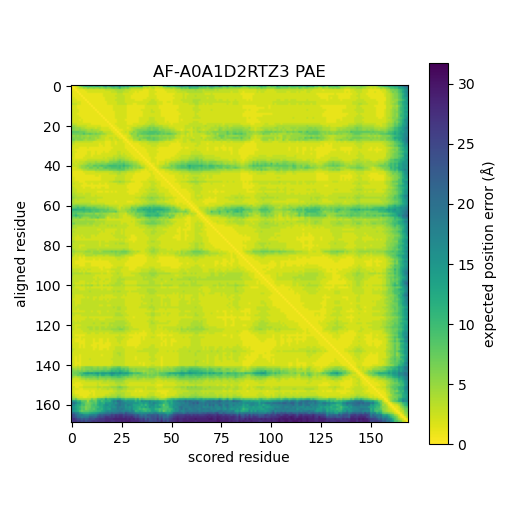1
ATOM 742 C C . ASP A 1 95 ? 15.648 -7.583 -0.887 1.00 93.06 95 ASP A C 1
ATOM 744 O O . ASP A 1 95 ? 16.833 -7.618 -1.214 1.00 93.06 95 ASP A O 1
ATOM 748 N N . HIS A 1 96 ? 15.271 -7.649 0.389 1.00 94.81 96 HIS A N 1
ATOM 749 C CA . HIS A 1 96 ? 16.157 -7.963 1.510 1.00 94.81 96 HIS A CA 1
ATOM 750 C C . HIS A 1 96 ? 15.360 -8.531 2.698 1.00 94.81 96 HIS A C 1
ATOM 752 O O . HIS A 1 96 ? 14.130 -8.529 2.683 1.00 94.81 96 HIS A O 1
ATOM 758 N N . ASP A 1 97 ? 16.055 -8.980 3.746 1.00 97.06 97 ASP A N 1
ATOM 759 C CA . ASP A 1 97 ? 15.466 -9.371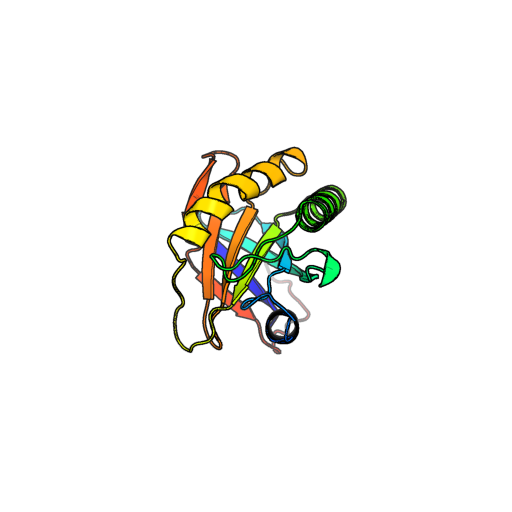 5.038 1.00 97.06 97 ASP A CA 1
ATOM 760 C C . ASP A 1 97 ? 15.527 -8.216 6.059 1.00 97.06 97 ASP A C 1
ATOM 762 O O . ASP A 1 97 ? 16.308 -7.270 5.916 1.00 97.06 97 ASP A O 1
ATOM 766 N N . GLY A 1 98 ? 14.727 -8.288 7.121 1.00 97.25 98 GLY A N 1
ATOM 767 C CA . GLY A 1 98 ? 14.647 -7.292 8.189 1.00 97.25 98 GLY A CA 1
ATOM 768 C C . GLY A 1 98 ? 13.721 -6.114 7.874 1.00 97.25 98 GLY A C 1
ATOM 769 O O . GLY A 1 98 ? 13.140 -6.017 6.797 1.00 97.25 98 GLY A O 1
ATOM 770 N N . ILE A 1 99 ? 13.551 -5.204 8.843 1.00 97.19 99 ILE A N 1
ATOM 771 C CA . ILE A 1 99 ? 12.595 -4.085 8.746 1.00 97.19 99 ILE A CA 1
ATOM 772 C C . ILE A 1 99 ? 12.987 -3.156 7.585 1.00 97.19 99 ILE A C 1
ATOM 774 O O . ILE A 1 99 ? 14.038 -2.513 7.663 1.00 97.19 99 ILE A O 1
ATOM 778 N N . PRO A 1 100 ? 12.147 -3.019 6.544 1.00 97.38 100 PRO A N 1
ATOM 779 C CA . PRO A 1 100 ? 12.464 -2.153 5.423 1.00 97.38 100 PRO A CA 1
ATOM 780 C C . PRO A 1 100 ? 12.187 -0.685 5.756 1.00 97.38 100 PRO A C 1
ATOM 782 O O . PRO A 1 100 ? 11.345 -0.353 6.600 1.00 97.38 100 PRO A O 1
ATOM 785 N N . GLY A 1 101 ? 12.876 0.213 5.059 1.00 96.31 101 GLY A N 1
ATOM 786 C CA . GLY A 1 101 ? 12.663 1.655 5.138 1.00 96.31 101 GLY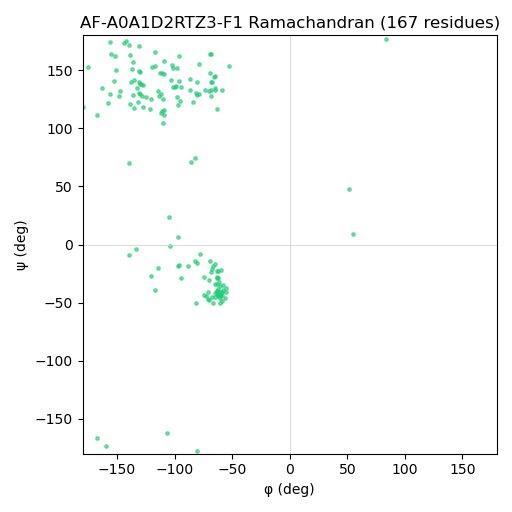 A CA 1
ATOM 787 C C . GLY A 1 101 ? 12.053 2.196 3.850 1.00 96.31 101 GLY A C 1
ATOM 788 O O . GLY A 1 101 ? 12.367 1.728 2.766 1.00 96.31 101 GLY A O 1
ATOM 789 N N . PHE A 1 102 ? 11.220 3.231 3.948 1.00 96.44 102 PHE A N 1
ATOM 790 C CA . PHE A 1 102 ? 10.817 3.972 2.754 1.00 96.44 102 PHE A CA 1
ATOM 791 C C . PHE A 1 102 ? 12.000 4.775 2.208 1.00 96.44 102 PHE A C 1
ATOM 793 O O . PHE A 1 102 ? 12.638 5.525 2.953 1.00 96.44 102 PHE A O 1
ATOM 800 N N . SER A 1 103 ? 12.241 4.694 0.901 1.00 94.00 103 SER A N 1
ATOM 801 C CA . SER A 1 103 ? 13.182 5.587 0.231 1.00 94.00 103 SER A CA 1
ATOM 802 C C . SER A 1 103 ? 12.637 7.021 0.192 1.00 94.00 103 SER A C 1
ATOM 804 O O . SER A 1 103 ? 11.438 7.283 0.349 1.00 94.00 103 SER A O 1
ATOM 806 N N . ARG A 1 104 ? 13.512 7.997 -0.077 1.00 94.56 104 ARG A N 1
ATOM 807 C CA . ARG A 1 104 ? 13.093 9.398 -0.270 1.00 94.56 104 ARG A CA 1
ATOM 808 C C . ARG A 1 104 ? 12.077 9.539 -1.407 1.00 94.56 104 ARG A C 1
ATOM 810 O O . ARG A 1 104 ? 11.187 10.386 -1.337 1.00 94.56 104 ARG A O 1
ATOM 817 N N . VAL A 1 105 ? 12.233 8.719 -2.439 1.00 93.44 105 VAL A N 1
ATOM 818 C CA . VAL A 1 105 ? 11.346 8.660 -3.595 1.00 93.44 105 VAL A CA 1
ATOM 819 C C . VAL A 1 105 ? 9.966 8.149 -3.179 1.00 93.44 105 VAL A C 1
ATOM 821 O O . VAL A 1 105 ? 8.981 8.845 -3.424 1.00 93.44 105 VAL A O 1
ATOM 824 N N . ASP A 1 106 ? 9.894 7.030 -2.452 1.00 94.38 106 ASP A N 1
ATOM 825 C CA . ASP A 1 106 ? 8.627 6.459 -1.974 1.00 94.38 106 ASP A CA 1
ATOM 826 C C . ASP A 1 106 ? 7.834 7.468 -1.144 1.00 94.38 106 ASP A C 1
ATOM 828 O O . ASP A 1 106 ? 6.630 7.658 -1.338 1.00 94.38 106 ASP A O 1
ATOM 832 N N . LEU A 1 107 ? 8.516 8.155 -0.220 1.00 95.44 107 LEU A N 1
ATOM 833 C CA . LEU A 1 107 ? 7.905 9.166 0.642 1.00 95.44 107 LEU A CA 1
ATOM 834 C C . LEU A 1 107 ? 7.361 10.346 -0.169 1.00 95.44 107 LEU A C 1
ATOM 836 O O . LEU A 1 107 ? 6.281 10.850 0.141 1.00 95.44 107 LEU A O 1
ATOM 840 N N . ARG A 1 108 ? 8.109 10.795 -1.183 1.00 95.19 108 ARG A N 1
ATOM 841 C CA . ARG A 1 108 ? 7.744 11.943 -2.018 1.00 95.19 108 ARG A CA 1
ATOM 842 C C . ARG A 1 108 ? 6.567 11.616 -2.929 1.00 95.19 108 ARG A C 1
ATOM 844 O O . ARG A 1 108 ? 5.646 12.421 -3.012 1.00 95.19 108 ARG A O 1
ATOM 851 N N . GLU A 1 109 ? 6.589 10.470 -3.604 1.00 94.81 109 GLU A N 1
ATOM 852 C CA . GLU A 1 109 ? 5.541 10.109 -4.564 1.00 94.81 109 GLU A CA 1
ATOM 853 C C . GLU A 1 109 ? 4.244 9.692 -3.863 1.00 94.81 109 GLU A C 1
ATOM 855 O O . GLU A 1 109 ? 3.175 10.192 -4.215 1.00 94.81 109 GLU A O 1
ATOM 860 N N . SER A 1 110 ? 4.314 8.885 -2.797 1.00 94.81 110 SER A N 1
ATOM 861 C CA . SER A 1 110 ? 3.116 8.509 -2.026 1.00 94.81 110 SER A CA 1
ATOM 862 C C . SER A 1 110 ? 2.392 9.708 -1.417 1.00 94.81 110 SER A C 1
ATOM 864 O O . SER A 1 110 ? 1.161 9.748 -1.418 1.00 94.81 110 SER A O 1
ATOM 866 N N . ALA A 1 111 ? 3.125 10.733 -0.973 1.00 95.00 111 ALA A N 1
ATOM 867 C CA . ALA A 1 111 ? 2.522 11.960 -0.461 1.00 95.00 111 ALA A CA 1
ATOM 868 C C . ALA A 1 111 ? 1.696 12.719 -1.516 1.00 95.00 111 ALA A C 1
ATOM 870 O O . ALA A 1 111 ? 0.807 13.481 -1.137 1.00 95.00 111 ALA A O 1
ATOM 871 N N . LYS A 1 112 ? 1.963 12.513 -2.814 1.00 93.94 112 LYS A N 1
ATOM 872 C CA . LYS A 1 112 ? 1.207 13.140 -3.905 1.00 93.94 112 LYS A CA 1
ATOM 873 C C . LYS A 1 112 ? -0.092 12.395 -4.197 1.00 93.94 112 LYS A C 1
ATOM 875 O O . LYS A 1 112 ? -1.138 13.032 -4.258 1.00 93.94 112 LYS A O 1
ATOM 880 N N . PHE A 1 113 ? -0.039 11.071 -4.372 1.00 94.56 113 PHE A N 1
ATOM 881 C CA . PHE A 1 113 ? -1.195 10.322 -4.884 1.00 94.56 113 PHE A CA 1
ATOM 882 C C . PHE A 1 113 ? -2.094 9.724 -3.794 1.00 94.56 113 PHE A C 1
ATOM 884 O O . PHE A 1 113 ? -3.292 9.584 -4.016 1.00 94.56 113 PHE A O 1
ATOM 891 N N . VAL A 1 114 ? -1.582 9.385 -2.603 1.00 96.44 114 VAL A N 1
ATOM 892 C CA . VAL A 1 114 ? -2.425 8.792 -1.542 1.00 96.44 114 VAL A CA 1
ATOM 893 C C . VAL A 1 114 ? -3.598 9.706 -1.142 1.00 96.44 114 VAL A C 1
ATOM 895 O O . VAL A 1 114 ? -4.713 9.197 -0.991 1.00 96.44 114 VAL A O 1
ATOM 898 N N . PRO A 1 115 ? -3.430 11.040 -1.018 1.00 95.31 115 PRO A N 1
ATOM 899 C CA . PRO A 1 115 ? -4.548 11.940 -0.730 1.00 95.31 115 PRO A CA 1
ATOM 900 C C . PRO A 1 115 ? -5.675 11.925 -1.773 1.00 95.31 115 PRO A C 1
ATOM 902 O O . PRO A 1 115 ? -6.805 12.289 -1.440 1.00 95.31 115 PRO A O 1
ATOM 905 N N . ASP A 1 116 ? -5.413 11.499 -3.014 1.00 95.12 116 ASP A N 1
ATOM 906 C CA . ASP A 1 116 ? -6.436 11.459 -4.062 1.00 95.12 116 ASP A CA 1
ATOM 907 C C . ASP A 1 116 ? -7.515 10.410 -3.794 1.00 95.12 116 ASP A C 1
ATOM 909 O O . ASP A 1 116 ? -8.654 10.587 -4.230 1.00 95.12 116 ASP A O 1
ATOM 913 N N . PHE A 1 117 ? -7.226 9.373 -3.003 1.00 96.94 117 PHE A N 1
ATOM 914 C CA . PHE A 1 117 ? -8.236 8.388 -2.612 1.00 96.94 117 PHE A CA 1
ATOM 915 C C . PHE A 1 117 ? -9.371 8.996 -1.771 1.00 96.94 117 PHE A C 1
ATOM 917 O O . PHE A 1 117 ? -10.504 8.513 -1.830 1.00 96.94 117 PHE A O 1
ATOM 924 N N . TRP A 1 118 ? -9.149 10.131 -1.094 1.00 96.38 118 TRP A N 1
ATOM 925 C CA . TRP A 1 118 ? -10.231 10.851 -0.413 1.00 96.38 118 TRP A CA 1
ATOM 926 C C . TRP A 1 118 ? -11.265 11.454 -1.361 1.00 96.38 118 TRP A C 1
ATOM 928 O O . TRP A 1 118 ? -12.380 11.732 -0.927 1.00 96.38 118 TRP A O 1
ATOM 938 N N . LYS A 1 119 ? -10.953 11.620 -2.652 1.00 95.19 119 LYS A N 1
ATOM 939 C CA . LYS A 1 119 ? -11.943 12.057 -3.650 1.00 95.19 119 LYS A CA 1
ATOM 940 C C . LYS A 1 119 ? -13.080 11.039 -3.800 1.00 95.19 119 LYS A C 1
ATOM 942 O O . LYS A 1 119 ? -14.193 11.423 -4.139 1.00 95.19 119 LYS A O 1
ATOM 947 N N . VAL A 1 120 ? -12.808 9.759 -3.532 1.00 96.31 120 VAL A N 1
ATOM 948 C CA . VAL A 1 120 ? -13.765 8.650 -3.692 1.00 96.31 120 VAL A CA 1
ATOM 949 C C . VAL A 1 120 ? -14.154 7.968 -2.374 1.00 96.31 120 VAL A C 1
ATOM 951 O O . VAL A 1 120 ? -15.213 7.347 -2.313 1.00 96.31 120 VAL A O 1
ATOM 954 N N . ALA A 1 121 ? -13.344 8.113 -1.318 1.00 96.12 121 ALA A N 1
ATOM 955 C CA . ALA A 1 121 ? -13.620 7.627 0.038 1.00 96.12 121 ALA A CA 1
ATOM 956 C C . ALA A 1 121 ? -13.181 8.658 1.111 1.00 96.12 121 ALA A C 1
ATOM 958 O O . ALA A 1 121 ? -12.235 8.430 1.867 1.00 96.12 121 ALA A O 1
ATOM 959 N N . PRO A 1 122 ? -13.874 9.806 1.239 1.00 94.62 122 PRO A N 1
ATOM 960 C CA . PRO A 1 122 ? -13.393 10.990 1.975 1.00 94.62 122 PRO A CA 1
ATOM 961 C C . PRO A 1 122 ? -13.205 10.812 3.486 1.00 94.62 122 PRO A C 1
ATOM 963 O O . PRO A 1 122 ? -12.556 11.633 4.129 1.00 94.62 122 PRO A O 1
ATOM 966 N N . LYS A 1 123 ? -13.792 9.770 4.079 1.00 94.25 123 LYS A N 1
ATOM 967 C CA . LYS A 1 123 ? -13.736 9.510 5.528 1.00 94.25 123 LYS A CA 1
ATOM 968 C C . LYS A 1 123 ? -12.763 8.393 5.903 1.00 94.25 123 LYS A C 1
ATOM 970 O O . LYS A 1 123 ? -12.629 8.092 7.086 1.00 94.25 123 LYS A O 1
ATOM 975 N N . MET A 1 124 ? -12.108 7.773 4.924 1.00 96.12 124 MET A N 1
ATOM 976 C CA . MET A 1 124 ? -11.261 6.609 5.161 1.00 96.12 124 MET A CA 1
ATOM 977 C C . MET A 1 124 ? -9.791 7.011 5.308 1.00 96.12 124 MET A C 1
ATOM 979 O O . MET A 1 124 ? -9.319 7.902 4.602 1.00 96.12 124 MET A O 1
ATOM 983 N N . PRO A 1 125 ? -9.038 6.383 6.224 1.00 96.44 125 PRO A N 1
ATOM 984 C CA . PRO A 1 125 ? -7.588 6.492 6.205 1.00 96.44 125 PRO A CA 1
ATOM 985 C C . PRO A 1 125 ? -7.025 5.660 5.047 1.00 96.44 125 PRO A C 1
ATOM 987 O O . PRO A 1 125 ? -7.401 4.504 4.899 1.00 96.44 125 PRO A O 1
ATOM 990 N N . HIS A 1 126 ? -6.116 6.215 4.251 1.00 97.81 126 HIS A N 1
ATOM 991 C CA . HIS A 1 126 ? -5.420 5.504 3.164 1.00 97.81 126 HIS A CA 1
ATOM 992 C C . HIS A 1 126 ? -3.926 5.455 3.460 1.00 97.81 126 HIS A C 1
ATOM 994 O O . HIS A 1 126 ? -3.460 6.169 4.347 1.00 97.81 126 HIS A O 1
ATOM 1000 N N . GLY A 1 127 ? -3.149 4.630 2.765 1.00 97.94 127 GLY A N 1
ATOM 1001 C CA . GLY A 1 127 ? -1.745 4.523 3.128 1.00 97.94 127 GLY A CA 1
ATOM 1002 C C . GLY A 1 127 ? -0.834 3.814 2.157 1.00 97.94 127 GLY A C 1
ATOM 1003 O O . GLY A 1 127 ? -1.168 3.579 0.997 1.00 97.94 127 GLY A O 1
ATOM 1004 N N . THR A 1 128 ? 0.347 3.504 2.673 1.00 98.38 128 THR A N 1
ATOM 1005 C CA . THR A 1 128 ? 1.373 2.741 1.979 1.00 98.38 128 THR A CA 1
ATOM 1006 C C . THR A 1 128 ? 2.007 1.711 2.901 1.00 98.38 128 THR A C 1
ATOM 1008 O O . THR A 1 128 ? 2.087 1.910 4.118 1.00 98.38 128 THR A O 1
ATOM 1011 N N . LEU A 1 129 ? 2.470 0.619 2.308 1.00 98.44 129 LEU A N 1
ATOM 1012 C CA . LEU A 1 129 ? 3.276 -0.418 2.934 1.00 98.44 129 LEU A CA 1
ATOM 1013 C C . LEU A 1 129 ? 4.506 -0.676 2.067 1.00 98.44 129 LEU A C 1
ATOM 1015 O O . LEU A 1 129 ? 4.401 -0.747 0.850 1.00 98.44 129 LEU A O 1
ATOM 1019 N N . VAL A 1 130 ? 5.651 -0.842 2.709 1.00 98.31 130 VAL A N 1
ATOM 1020 C CA . VAL A 1 130 ? 6.832 -1.461 2.113 1.00 98.31 130 VAL A CA 1
ATOM 1021 C C . VAL A 1 130 ? 7.063 -2.760 2.853 1.00 98.31 130 VAL A C 1
ATOM 1023 O O . VAL A 1 130 ? 7.112 -2.779 4.086 1.00 98.31 130 VAL A O 1
ATOM 1026 N N . LEU A 1 131 ? 7.178 -3.835 2.089 1.00 98.38 131 LEU A N 1
ATOM 1027 C CA . LEU A 1 131 ? 7.537 -5.154 2.578 1.00 98.38 131 LEU A CA 1
ATOM 1028 C C . LEU A 1 131 ? 9.034 -5.392 2.354 1.00 98.38 131 LEU A C 1
ATOM 1030 O O . LEU A 1 131 ? 9.623 -4.851 1.423 1.00 98.38 131 LEU A O 1
ATOM 1034 N N . SER A 1 132 ? 9.627 -6.220 3.195 1.00 97.50 132 SER A N 1
ATOM 1035 C CA . SER A 1 132 ? 10.853 -6.963 2.905 1.00 97.50 132 SER A CA 1
ATOM 1036 C C . SER A 1 132 ? 10.457 -8.430 2.684 1.00 97.50 132 SER A C 1
ATOM 1038 O O . SER A 1 132 ? 9.281 -8.705 2.428 1.00 97.50 132 SER A O 1
ATOM 1040 N N . HIS A 1 133 ? 11.369 -9.395 2.752 1.00 95.75 133 HIS 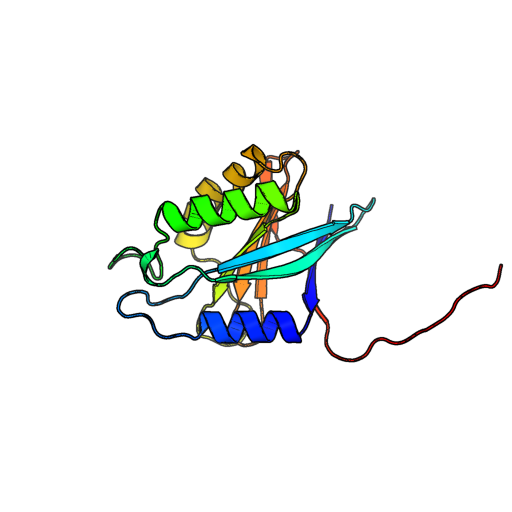A N 1
ATOM 1041 C CA . HIS A 1 133 ? 10.976 -10.808 2.715 1.00 95.75 133 HIS A CA 1
ATOM 1042 C C . HIS A 1 133 ? 10.241 -11.269 3.984 1.00 95.75 133 HIS A C 1
ATOM 1044 O O . HIS A 1 133 ? 9.380 -12.143 3.896 1.00 95.75 133 HIS A O 1
ATOM 1050 N N . ASP A 1 134 ? 10.542 -10.678 5.142 1.00 96.12 134 ASP A N 1
ATOM 1051 C CA . ASP A 1 134 ? 10.104 -11.162 6.459 1.00 96.12 134 ASP A CA 1
ATOM 1052 C C . ASP A 1 134 ? 9.524 -10.070 7.383 1.00 96.12 134 ASP A C 1
ATOM 1054 O O . ASP A 1 134 ? 9.028 -10.369 8.473 1.00 96.12 134 ASP A O 1
ATOM 1058 N N . ALA A 1 135 ? 9.538 -8.803 6.961 1.00 97.69 135 ALA A N 1
ATOM 1059 C CA . ALA A 1 135 ? 9.065 -7.669 7.745 1.00 97.69 135 ALA A CA 1
ATOM 1060 C C . ALA A 1 135 ? 8.344 -6.617 6.885 1.00 97.69 135 ALA A C 1
ATOM 1062 O O . ALA A 1 135 ? 8.246 -6.705 5.662 1.00 97.69 135 ALA A O 1
ATOM 1063 N N . ALA A 1 136 ? 7.788 -5.603 7.550 1.00 98.12 136 ALA A N 1
ATOM 1064 C CA . ALA A 1 136 ? 7.060 -4.531 6.889 1.00 98.12 136 ALA A CA 1
ATOM 1065 C C . ALA A 1 136 ? 7.139 -3.216 7.664 1.00 98.12 136 ALA A C 1
ATOM 1067 O O . ALA A 1 136 ? 7.150 -3.201 8.897 1.00 98.12 136 ALA A O 1
ATOM 1068 N N . THR A 1 137 ? 7.069 -2.116 6.922 1.00 98.38 137 THR A N 1
ATOM 1069 C CA . THR A 1 137 ? 6.889 -0.756 7.438 1.00 98.38 137 THR A CA 1
ATOM 1070 C C . THR A 1 137 ? 5.750 -0.092 6.674 1.00 98.38 137 THR A C 1
ATOM 1072 O O . THR A 1 137 ? 5.530 -0.372 5.500 1.00 98.38 137 THR A O 1
ATOM 1075 N N . GLY A 1 138 ? 4.995 0.807 7.307 1.00 98.12 138 GLY A N 1
ATOM 1076 C CA . GLY A 1 138 ? 3.915 1.493 6.606 1.00 98.12 138 GLY A CA 1
ATOM 1077 C C . GLY A 1 138 ? 3.535 2.840 7.180 1.00 98.12 138 GLY A C 1
ATOM 1078 O O . GLY A 1 138 ? 3.887 3.192 8.309 1.00 98.12 138 GLY A O 1
ATOM 1079 N N . ARG A 1 139 ? 2.801 3.603 6.374 1.00 97.81 139 ARG A N 1
ATOM 1080 C CA . ARG A 1 139 ? 2.296 4.934 6.711 1.00 97.81 139 ARG A CA 1
ATOM 1081 C C . ARG A 1 139 ? 0.816 5.024 6.393 1.00 97.81 139 ARG A C 1
ATOM 1083 O O . ARG A 1 139 ? 0.321 4.384 5.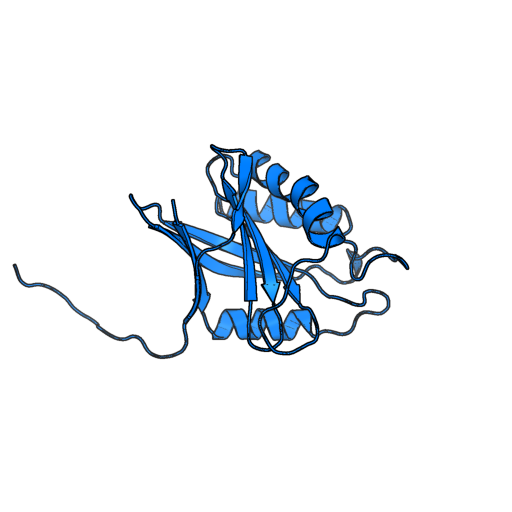471 1.00 97.81 139 ARG A O 1
ATOM 1090 N N . VAL A 1 140 ? 0.117 5.843 7.161 1.00 97.38 140 VAL A N 1
ATOM 1091 C CA . VAL A 1 140 ? -1.311 6.094 7.021 1.00 97.38 140 VAL A CA 1
ATOM 1092 C C . VAL A 1 140 ? -1.575 7.592 7.011 1.00 97.38 140 VAL A C 1
ATOM 1094 O O . VAL A 1 140 ? -1.106 8.334 7.872 1.00 97.38 140 VAL A O 1
ATOM 1097 N N . TRP A 1 141 ? -2.347 8.029 6.030 1.00 96.75 141 TRP A N 1
ATOM 1098 C CA . TRP A 1 141 ? -2.858 9.375 5.887 1.00 96.75 141 TRP A CA 1
ATOM 1099 C C . TRP A 1 141 ? -4.279 9.399 6.417 1.00 96.75 141 TRP A C 1
ATOM 1101 O O . TRP A 1 141 ? -5.136 8.615 6.002 1.00 96.75 141 TRP A O 1
ATOM 1111 N N . CYS A 1 142 ? -4.533 10.321 7.338 1.00 91.31 142 CYS A N 1
ATOM 1112 C CA . CYS A 1 142 ? -5.840 10.473 7.964 1.00 91.31 142 CYS A CA 1
ATOM 1113 C C . CYS A 1 142 ? -6.588 11.650 7.333 1.00 91.31 142 CYS A C 1
ATOM 1115 O O . CYS A 1 142 ? -5.995 12.720 7.206 1.00 91.31 142 CYS A O 1
ATOM 1117 N N . PRO A 1 143 ? -7.886 11.517 7.009 1.00 86.50 143 PRO A N 1
ATOM 1118 C CA . PRO A 1 143 ? -8.633 12.584 6.337 1.00 86.50 143 PRO A CA 1
ATOM 1119 C C . PRO A 1 143 ? -8.741 13.864 7.174 1.00 86.50 143 PRO A C 1
ATOM 1121 O O . PRO A 1 143 ? -8.820 14.955 6.619 1.00 86.50 143 PRO A O 1
ATOM 1124 N N . ARG A 1 144 ? -8.718 13.739 8.508 1.00 84.69 144 ARG A N 1
ATOM 1125 C CA . ARG A 1 144 ? -8.811 14.872 9.438 1.00 84.69 144 ARG A CA 1
ATOM 1126 C C . ARG A 1 144 ? -7.556 15.742 9.434 1.00 84.69 144 ARG A C 1
ATOM 1128 O O . ARG A 1 144 ? -7.661 16.959 9.361 1.00 84.69 144 ARG A O 1
ATOM 1135 N N . ASP A 1 145 ? -6.397 15.104 9.528 1.00 83.62 145 ASP A N 1
ATOM 1136 C CA . ASP A 1 145 ? -5.128 15.802 9.750 1.00 83.62 145 ASP A CA 1
ATOM 1137 C C . ASP A 1 145 ? -4.387 16.031 8.427 1.00 83.62 145 ASP A C 1
ATOM 1139 O O . ASP A 1 145 ? -3.484 16.849 8.355 1.00 83.62 145 ASP A O 1
ATOM 1143 N N . ARG A 1 146 ? -4.752 15.276 7.381 1.00 81.56 146 ARG A N 1
ATOM 1144 C CA . ARG A 1 146 ? -4.128 15.244 6.048 1.00 81.56 146 ARG A CA 1
ATOM 1145 C C . ARG A 1 146 ? -2.624 14.950 6.034 1.00 81.56 146 ARG A C 1
ATOM 1147 O O . ARG A 1 146 ? -2.001 14.985 4.977 1.00 81.56 146 ARG A O 1
ATOM 1154 N N . GLU A 1 147 ? -2.069 14.571 7.177 1.00 87.50 147 GLU A N 1
ATOM 1155 C CA . GLU A 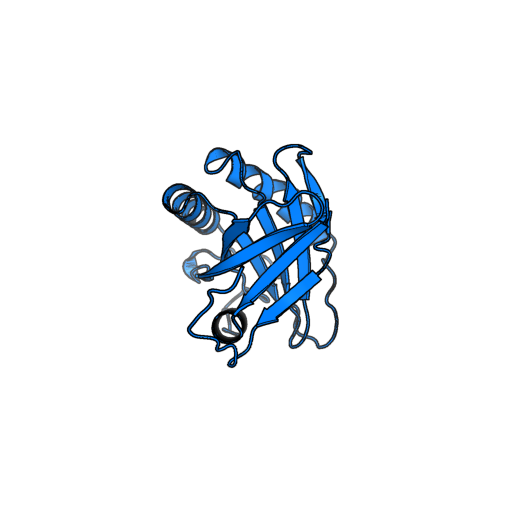1 147 ? -0.675 14.194 7.352 1.00 87.50 147 GLU A CA 1
ATOM 1156 C C . GLU A 1 147 ? -0.487 12.678 7.412 1.00 87.50 147 GLU A C 1
ATOM 1158 O O . GLU A 1 147 ? -1.358 11.917 7.853 1.00 87.50 147 GLU A O 1
ATOM 1163 N N . ALA A 1 148 ? 0.702 12.257 6.989 1.00 93.38 148 ALA A N 1
ATOM 1164 C CA . ALA A 1 148 ? 1.153 10.880 7.028 1.00 93.38 148 ALA A CA 1
ATOM 1165 C C . ALA A 1 148 ? 1.724 10.534 8.408 1.00 93.38 148 ALA A C 1
ATOM 1167 O O . ALA A 1 148 ? 2.717 11.119 8.843 1.00 93.38 148 ALA A O 1
ATOM 1168 N N . ARG A 1 149 ? 1.165 9.520 9.063 1.00 94.56 149 ARG A N 1
ATOM 1169 C CA . ARG A 1 149 ? 1.659 8.975 10.334 1.00 94.56 149 ARG A CA 1
ATOM 1170 C C . ARG A 1 149 ? 2.200 7.559 10.120 1.00 94.56 149 ARG A C 1
ATOM 1172 O O . ARG A 1 149 ? 1.668 6.846 9.272 1.00 94.56 149 ARG A O 1
ATOM 1179 N N . PRO A 1 150 ? 3.229 7.115 10.858 1.00 96.31 150 PRO A N 1
ATOM 1180 C CA . PRO A 1 150 ? 3.654 5.721 10.803 1.00 96.31 150 PRO A CA 1
ATOM 1181 C C . PRO A 1 150 ? 2.551 4.796 11.336 1.00 96.31 150 PRO A C 1
ATOM 1183 O O . PRO A 1 150 ? 1.829 5.139 12.278 1.00 96.31 150 PRO A O 1
ATOM 1186 N N . LEU A 1 151 ? 2.434 3.603 10.752 1.00 97.25 151 LEU A N 1
ATOM 1187 C CA . LEU A 1 151 ? 1.687 2.514 11.370 1.00 97.25 151 LEU A CA 1
ATOM 1188 C C . LEU A 1 151 ? 2.445 2.053 12.616 1.00 97.25 151 LEU A C 1
ATOM 1190 O O . LEU A 1 151 ? 3.630 1.750 12.565 1.00 97.25 151 LEU A O 1
ATOM 1194 N N . THR A 1 152 ? 1.747 1.987 13.744 1.00 96.12 152 THR A N 1
ATOM 1195 C CA . THR A 1 152 ? 2.358 1.621 15.035 1.00 96.12 152 THR A CA 1
ATOM 1196 C C . THR A 1 152 ? 2.548 0.116 15.212 1.00 96.12 152 THR A C 1
ATOM 1198 O O . THR A 1 152 ? 3.236 -0.318 16.128 1.00 96.12 152 THR A O 1
ATOM 1201 N N . SER A 1 153 ? 1.879 -0.690 14.387 1.00 95.88 153 SER A N 1
ATOM 1202 C CA . SER A 1 153 ? 1.942 -2.148 14.423 1.00 95.88 153 SER A CA 1
ATOM 1203 C C . SER A 1 153 ? 1.408 -2.706 13.107 1.00 95.88 153 SER A C 1
ATOM 1205 O O . SER A 1 153 ? 0.359 -2.264 12.632 1.00 95.88 153 SER A O 1
ATOM 1207 N N . ILE A 1 154 ? 2.117 -3.679 12.541 1.00 97.81 154 ILE A N 1
ATOM 1208 C CA . ILE A 1 154 ? 1.711 -4.454 11.368 1.00 97.81 154 ILE A CA 1
ATOM 1209 C C . ILE A 1 154 ? 1.767 -5.920 11.790 1.00 97.81 154 ILE A C 1
ATOM 1211 O O . ILE A 1 154 ? 2.760 -6.350 12.371 1.00 97.81 154 ILE A O 1
ATOM 1215 N N . VAL A 1 155 ? 0.680 -6.661 11.588 1.00 96.69 155 VAL A N 1
ATOM 1216 C CA . VAL A 1 155 ? 0.556 -8.040 12.076 1.00 96.69 155 VAL A CA 1
ATOM 1217 C C . VAL A 1 155 ? 0.049 -8.941 10.960 1.00 96.69 155 VAL A C 1
ATOM 1219 O O . VAL A 1 155 ? -1.043 -8.713 10.434 1.00 9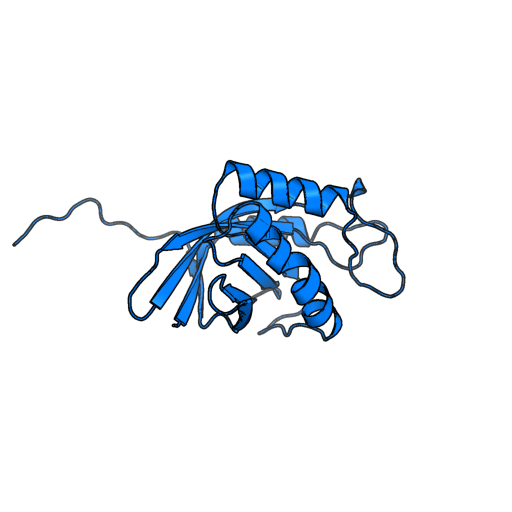6.69 155 VAL A O 1
ATOM 1222 N N . SER A 1 156 ? 0.823 -9.982 10.650 1.00 95.69 156 SER A N 1
ATOM 1223 C CA . SER A 1 156 ? 0.343 -11.136 9.892 1.00 95.69 156 SER A CA 1
ATOM 1224 C C . SER A 1 156 ? -0.403 -12.084 10.832 1.00 95.69 156 SER A C 1
ATOM 1226 O O . SER A 1 156 ? 0.079 -12.396 11.922 1.00 95.69 156 SER A O 1
ATOM 1228 N N . VAL A 1 157 ? -1.605 -12.500 10.444 1.00 92.56 157 VAL A N 1
ATOM 1229 C CA . VAL A 1 157 ? -2.463 -13.402 11.216 1.00 92.56 157 VAL A CA 1
ATOM 1230 C C . VAL A 1 157 ? -2.523 -14.742 10.494 1.00 92.56 157 VAL A C 1
ATOM 1232 O O . VAL A 1 157 ? -3.196 -14.867 9.470 1.00 92.56 157 VAL A O 1
ATOM 1235 N N . GLY A 1 158 ? -1.799 -15.723 11.030 1.00 86.31 158 GLY A N 1
ATOM 1236 C CA . GLY A 1 158 ? -1.716 -17.072 10.477 1.00 86.31 158 GLY A CA 1
ATOM 1237 C C . GLY A 1 158 ? -2.887 -17.985 10.818 1.00 86.31 158 GLY A C 1
ATOM 1238 O O . GLY A 1 158 ? -3.858 -17.605 11.484 1.00 86.31 158 GLY A O 1
ATOM 1239 N N . THR A 1 159 ? -2.793 -19.233 10.366 1.00 73.00 159 THR A N 1
ATOM 1240 C CA . THR A 1 159 ? -3.861 -20.228 10.517 1.00 73.00 159 THR A CA 1
ATOM 1241 C C . THR A 1 159 ? -3.860 -20.910 11.890 1.00 73.00 159 THR A C 1
ATOM 1243 O O . THR A 1 159 ? -3.532 -22.089 12.002 1.00 73.00 159 THR A O 1
ATOM 1246 N N . ARG A 1 160 ? -4.311 -20.191 12.934 1.00 69.69 160 ARG A N 1
ATOM 1247 C CA . ARG A 1 160 ? -5.286 -20.726 13.916 1.00 69.69 160 ARG A CA 1
ATOM 1248 C C . ARG A 1 160 ? -5.887 -19.649 14.829 1.00 69.69 160 ARG A C 1
ATOM 1250 O O . ARG A 1 160 ? -5.237 -19.169 15.751 1.00 69.69 160 ARG A O 1
ATOM 1257 N N . LEU A 1 161 ? -7.185 -19.384 14.649 1.00 67.44 161 LEU A N 1
ATOM 1258 C CA . LEU A 1 161 ? -8.068 -18.840 15.687 1.00 67.44 161 LEU A CA 1
ATOM 1259 C C . LEU A 1 161 ? -9.432 -19.540 15.622 1.00 67.44 161 LEU A C 1
ATOM 1261 O O . LEU A 1 161 ? -10.127 -19.460 14.612 1.00 67.44 161 LEU A O 1
ATOM 1265 N N . THR A 1 162 ? -9.819 -20.186 16.725 1.00 68.06 162 THR A N 1
ATOM 1266 C CA . THR A 1 162 ? -11.131 -20.822 16.902 1.00 68.06 162 THR A CA 1
ATOM 1267 C C . THR A 1 162 ? -11.682 -20.468 18.283 1.00 68.06 162 THR A C 1
ATOM 1269 O O . THR A 1 162 ? -11.121 -20.900 19.287 1.00 68.06 162 THR A O 1
ATOM 1272 N N . ARG A 1 163 ? -12.827 -19.775 18.360 1.00 61.91 163 ARG A N 1
ATOM 1273 C CA . ARG A 1 163 ? -13.827 -20.097 19.390 1.00 61.91 163 ARG A CA 1
ATOM 1274 C C . ARG A 1 163 ? -15.235 -19.819 18.883 1.00 61.91 163 ARG A C 1
ATOM 1276 O O . ARG A 1 163 ? -15.531 -18.738 18.397 1.00 61.91 163 ARG A O 1
ATOM 1283 N N . LEU A 1 164 ? -16.082 -20.832 19.006 1.00 75.31 164 LEU A N 1
ATOM 1284 C CA . LEU A 1 164 ? -17.361 -20.952 18.309 1.00 75.31 164 LEU A CA 1
ATOM 1285 C C . LEU A 1 164 ? -18.574 -20.674 19.225 1.00 75.31 164 LEU A C 1
ATOM 1287 O O . LEU A 1 164 ? -19.664 -21.157 18.946 1.00 75.31 164 LEU A O 1
ATOM 1291 N N . GLY A 1 165 ? -18.402 -19.919 20.320 1.00 67.81 165 GLY A N 1
ATOM 1292 C CA . GLY A 1 165 ? -19.515 -19.493 21.182 1.00 67.81 165 GLY A CA 1
ATOM 1293 C C . GLY A 1 165 ? -19.127 -18.534 22.318 1.00 67.81 165 GLY A C 1
ATOM 1294 O O . GLY A 1 165 ? -17.989 -18.575 22.797 1.00 67.81 165 GLY A O 1
ATOM 1295 N N . ALA A 1 166 ? -20.093 -17.703 22.743 1.00 56.59 166 ALA A N 1
ATOM 1296 C CA . ALA A 1 166 ? -20.074 -16.898 23.969 1.00 56.59 166 ALA A CA 1
ATOM 1297 C C . ALA A 1 166 ? -21.503 -16.505 24.417 1.00 56.59 166 ALA A C 1
ATOM 1299 O O . ALA A 1 166 ? -22.220 -15.833 23.682 1.00 56.59 166 ALA A O 1
ATOM 1300 N N . ALA A 1 167 ? -21.877 -16.882 25.638 1.00 67.12 167 ALA A N 1
ATOM 1301 C CA . ALA A 1 167 ? -22.745 -16.121 26.535 1.00 67.12 167 ALA A CA 1
ATOM 1302 C C . ALA A 1 167 ? -22.253 -16.434 27.953 1.00 67.12 167 ALA A C 1
ATOM 1304 O O . ALA A 1 167 ? -21.966 -17.600 28.203 1.00 67.12 167 ALA A O 1
ATOM 1305 N N . HIS A 1 168 ? -22.062 -15.424 28.802 1.00 49.31 168 HIS A N 1
ATOM 1306 C CA . HIS A 1 168 ? -22.293 -15.446 30.252 1.00 49.31 168 HIS A CA 1
ATOM 1307 C C . HIS A 1 168 ? -21.942 -14.062 30.827 1.00 49.31 168 HIS A C 1
ATOM 1309 O O . HIS A 1 168 ? -20.801 -13.618 30.697 1.00 49.31 168 HIS A O 1
ATOM 1315 N N . ASP A 1 169 ? -22.996 -13.473 31.399 1.00 45.38 169 ASP A N 1
ATOM 1316 C CA . ASP A 1 169 ? -23.200 -12.261 32.211 1.00 45.38 169 ASP A CA 1
ATOM 1317 C C . ASP A 1 169 ? -22.815 -10.881 31.644 1.00 45.38 169 ASP A C 1
ATOM 1319 O O . ASP A 1 169 ? -21.614 -10.552 31.521 1.00 45.38 169 ASP A O 1
#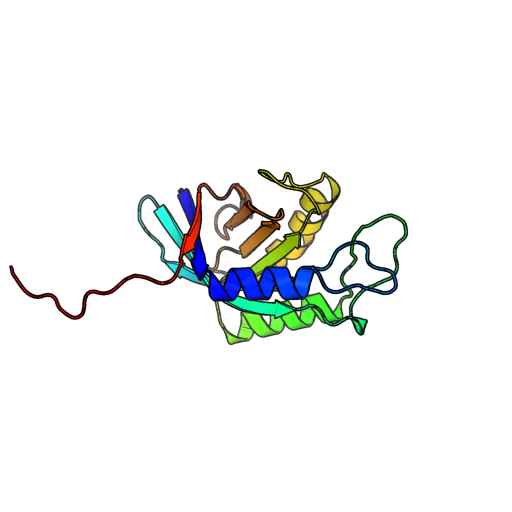

Sequence (169 aa):
MNYQFRIAEGLLAAVHADLSRPHAHAYERVGFIHCRFGAGPHRSVILAQDYASVADADYLESEEMGAVMGPTAIRLALQAVYRHQGPVFHVHRHDHDGIPGFSRVDLRESAKFVPDFWKVAPKMPHGTLVLSHDAATGRVWCPRDREARPLTSIVSVGTRLTRLGAAHD